Protein AF-A0A927ZL57-F1 (afdb_monomer_lite)

Radius of gyration: 23.17 Å; chains: 1; bounding box: 66×42×62 Å

Structure (mmCIF, N/CA/C/O backbone):
data_AF-A0A927ZL57-F1
#
_entry.id   AF-A0A927ZL57-F1
#
loop_
_atom_site.group_PDB
_atom_site.id
_atom_site.type_symbol
_atom_site.label_atom_id
_atom_site.label_alt_id
_atom_site.label_comp_id
_atom_site.label_asym_id
_atom_site.label_entity_id
_atom_site.label_seq_id
_atom_site.pdbx_PDB_ins_code
_atom_site.Cartn_x
_atom_site.Cartn_y
_atom_site.Cartn_z
_atom_site.occupancy
_atom_site.B_iso_or_equiv
_atom_site.auth_seq_id
_atom_site.auth_comp_id
_atom_site.auth_asym_id
_atom_site.auth_atom_id
_atom_site.pdbx_PDB_model_num
ATOM 1 N N . MET A 1 1 ? -48.679 -16.365 -13.405 1.00 50.59 1 MET A N 1
ATOM 2 C CA . MET A 1 1 ? -47.735 -15.481 -12.688 1.00 50.59 1 MET A CA 1
ATOM 3 C C . MET A 1 1 ? -47.722 -15.879 -11.215 1.00 50.59 1 MET A C 1
ATOM 5 O O . MET A 1 1 ? -48.547 -15.362 -10.489 1.00 50.59 1 MET A O 1
ATOM 9 N N . ASN A 1 2 ? -46.930 -16.889 -10.808 1.00 52.41 2 ASN A N 1
ATOM 10 C CA . ASN A 1 2 ? -46.727 -17.251 -9.381 1.00 52.41 2 ASN A CA 1
ATOM 11 C C . ASN A 1 2 ? -45.633 -18.312 -9.104 1.00 52.41 2 ASN A C 1
ATOM 13 O O . ASN A 1 2 ? -45.569 -18.875 -8.013 1.00 52.41 2 ASN A O 1
ATOM 17 N N . THR A 1 3 ? -44.749 -18.601 -10.060 1.00 51.19 3 THR A N 1
ATOM 18 C CA . THR A 1 3 ? -43.627 -19.539 -9.861 1.00 51.19 3 THR A CA 1
ATOM 19 C C . THR A 1 3 ? -42.290 -18.823 -9.677 1.00 51.19 3 THR A C 1
ATOM 21 O O . THR A 1 3 ? -41.498 -19.250 -8.844 1.00 51.19 3 THR A O 1
ATOM 24 N N . LEU A 1 4 ? -42.061 -17.692 -10.355 1.00 46.47 4 LEU A N 1
ATOM 25 C CA . LEU A 1 4 ? -40.795 -16.950 -10.271 1.00 46.47 4 LEU A CA 1
ATOM 26 C C . LEU A 1 4 ? -40.578 -16.237 -8.924 1.00 46.47 4 LEU A C 1
ATOM 28 O O . LEU A 1 4 ? -39.452 -16.232 -8.439 1.00 46.47 4 LEU A O 1
ATOM 32 N N . LEU A 1 5 ? -41.630 -15.726 -8.265 1.00 48.31 5 LEU A N 1
ATOM 33 C CA . LEU A 1 5 ? -41.488 -15.128 -6.925 1.00 48.31 5 LEU A CA 1
ATOM 34 C C . LEU A 1 5 ? -41.060 -16.160 -5.863 1.00 48.31 5 LEU A C 1
ATOM 36 O O . LEU A 1 5 ? -40.191 -15.872 -5.048 1.00 48.31 5 LEU A O 1
ATOM 40 N N . LYS A 1 6 ? -41.577 -17.398 -5.923 1.00 52.06 6 LYS A N 1
ATOM 41 C CA . LYS A 1 6 ? -41.246 -18.457 -4.948 1.00 52.06 6 LYS A CA 1
ATOM 42 C C . LYS A 1 6 ? -39.792 -18.942 -5.019 1.00 52.06 6 LYS A C 1
ATOM 44 O O . LYS A 1 6 ? -39.287 -19.486 -4.039 1.00 52.06 6 LYS A O 1
ATOM 49 N N . LEU A 1 7 ? -39.124 -18.799 -6.166 1.00 51.31 7 LEU A N 1
ATOM 50 C CA . LEU A 1 7 ? -37.721 -19.202 -6.334 1.00 51.31 7 LEU A CA 1
ATOM 51 C C . LEU A 1 7 ? -36.746 -18.179 -5.740 1.00 51.31 7 LEU A C 1
ATOM 53 O O . LEU A 1 7 ? -35.689 -18.567 -5.239 1.00 51.31 7 LEU A O 1
ATOM 57 N N . THR A 1 8 ? -37.108 -16.896 -5.759 1.00 53.03 8 THR A N 1
ATOM 58 C CA . THR A 1 8 ? -36.279 -15.813 -5.216 1.00 53.03 8 THR A CA 1
ATOM 59 C C . THR A 1 8 ? -36.197 -15.881 -3.691 1.00 53.03 8 THR A C 1
ATOM 61 O O . THR A 1 8 ? -35.114 -15.709 -3.132 1.00 53.03 8 THR A O 1
ATOM 64 N N . ASP A 1 9 ? -37.294 -16.233 -3.018 1.00 61.03 9 ASP A N 1
ATOM 65 C CA . ASP A 1 9 ? -37.323 -16.335 -1.553 1.00 61.03 9 ASP A CA 1
ATOM 66 C C . ASP A 1 9 ? -36.521 -17.536 -1.037 1.00 61.03 9 ASP A C 1
ATOM 68 O O . ASP A 1 9 ? -35.773 -17.417 -0.068 1.00 61.03 9 ASP A O 1
ATOM 72 N N . LYS A 1 10 ? -36.568 -18.679 -1.737 1.00 60.16 10 LYS A N 1
ATOM 73 C CA . LYS A 1 10 ? -35.779 -19.869 -1.367 1.00 60.16 10 LYS A CA 1
ATOM 74 C C . LYS A 1 10 ? -34.270 -19.622 -1.426 1.00 60.16 10 LYS A C 1
ATOM 76 O O . LYS A 1 10 ? -33.555 -20.071 -0.537 1.00 60.16 10 LYS A O 1
ATOM 81 N N . LYS A 1 11 ? -33.777 -18.894 -2.436 1.00 63.16 11 LYS A N 1
ATOM 82 C CA . LYS A 1 11 ? -32.342 -18.567 -2.550 1.00 63.16 11 LYS A CA 1
ATOM 83 C C . LYS A 1 11 ? -31.881 -17.613 -1.445 1.00 63.16 11 LYS A C 1
ATOM 85 O O . LYS A 1 11 ? -30.808 -17.816 -0.888 1.00 63.16 11 LYS A O 1
ATOM 90 N N . LYS A 1 12 ? -32.706 -16.625 -1.080 1.00 67.00 12 LYS A N 1
ATOM 91 C CA . LYS A 1 12 ? -32.416 -15.696 0.026 1.00 67.00 12 LYS A CA 1
ATOM 92 C C . LYS A 1 12 ? -32.363 -16.405 1.382 1.00 67.00 12 LYS A C 1
ATOM 94 O O . LYS A 1 12 ? -31.473 -16.114 2.170 1.00 67.00 12 LYS A O 1
ATOM 99 N N . ILE A 1 13 ? -33.253 -17.372 1.618 1.00 73.69 13 ILE A N 1
ATOM 100 C CA . ILE A 1 13 ? -33.250 -18.191 2.842 1.00 73.69 13 ILE A CA 1
ATOM 101 C C . ILE A 1 13 ? -31.970 -19.029 2.943 1.00 73.69 13 ILE A C 1
ATOM 103 O O . ILE A 1 13 ? -31.361 -19.082 4.007 1.00 73.69 13 ILE A O 1
ATOM 107 N N . VAL A 1 14 ? -31.524 -19.642 1.840 1.00 76.38 14 VAL A N 1
ATOM 108 C CA . VAL A 1 14 ? -30.271 -20.418 1.823 1.00 76.38 14 VAL A CA 1
ATOM 109 C C . VAL A 1 14 ? -29.062 -19.526 2.116 1.00 76.38 14 VAL A C 1
ATOM 111 O O . VAL A 1 14 ? -28.222 -19.902 2.925 1.00 76.38 14 VAL A O 1
ATOM 114 N N . ILE A 1 15 ? -28.995 -18.328 1.528 1.00 76.88 15 ILE A N 1
ATOM 115 C CA . ILE A 1 15 ? -27.907 -17.372 1.794 1.00 76.88 15 ILE A CA 1
ATOM 116 C C . ILE A 1 15 ? -27.917 -16.932 3.264 1.00 76.88 15 ILE A C 1
ATOM 118 O O . ILE A 1 15 ? -26.870 -16.922 3.902 1.00 76.88 15 ILE A O 1
ATOM 122 N N . PHE A 1 16 ? -29.090 -16.631 3.826 1.00 77.19 16 PHE A N 1
ATOM 123 C CA . PHE A 1 16 ? -29.215 -16.231 5.229 1.00 77.19 16 PHE A CA 1
ATOM 124 C C . PHE A 1 16 ? -28.768 -17.341 6.194 1.00 77.19 16 PHE A C 1
ATOM 126 O O . PHE A 1 16 ? -28.064 -17.067 7.161 1.00 77.19 16 PHE A O 1
ATOM 133 N N . LEU A 1 17 ? -29.098 -18.604 5.895 1.00 78.19 17 LEU A N 1
ATOM 134 C CA . LEU A 1 17 ? -28.634 -19.757 6.674 1.00 78.19 17 LEU A CA 1
ATOM 135 C C . LEU A 1 17 ? -27.112 -19.937 6.606 1.00 78.19 17 LEU A C 1
ATOM 137 O O . LEU A 1 17 ? -26.491 -20.210 7.628 1.00 78.19 17 LEU A O 1
ATOM 141 N N . VAL A 1 18 ? -26.502 -19.748 5.432 1.00 80.81 18 VAL A N 1
ATOM 142 C CA . VAL A 1 18 ? -25.038 -19.816 5.284 1.00 80.81 18 VAL A CA 1
ATOM 143 C C . VAL A 1 18 ? -24.354 -18.709 6.091 1.00 80.81 18 VAL A C 1
ATOM 145 O O . VAL A 1 18 ? -23.370 -18.982 6.770 1.00 80.81 18 VAL A O 1
ATOM 148 N N . VAL A 1 19 ? -24.895 -17.487 6.083 1.00 79.88 19 VAL A N 1
ATOM 149 C CA . VAL A 1 19 ? -24.349 -16.359 6.859 1.00 79.88 19 VAL A CA 1
ATOM 150 C C . VAL A 1 19 ? -24.411 -16.624 8.368 1.00 79.88 19 VAL A C 1
ATOM 152 O O . VAL A 1 19 ? -23.435 -16.355 9.062 1.00 79.88 19 VAL A O 1
ATOM 155 N N . ILE A 1 20 ? -25.509 -17.201 8.874 1.00 81.94 20 ILE A N 1
ATOM 156 C CA . ILE A 1 20 ? -25.632 -17.575 10.295 1.00 81.94 20 ILE A CA 1
ATOM 157 C C . ILE A 1 20 ? -24.577 -18.617 10.681 1.00 81.94 20 ILE A C 1
ATOM 159 O O . ILE A 1 20 ? -23.885 -18.439 11.678 1.00 81.94 20 ILE A O 1
ATOM 163 N N . ILE A 1 21 ? -24.397 -19.659 9.863 1.00 80.62 21 ILE A N 1
ATOM 164 C CA . ILE A 1 21 ? -23.400 -20.705 10.133 1.00 80.62 21 ILE A CA 1
ATOM 165 C C . ILE A 1 21 ? -21.988 -20.104 10.191 1.00 80.62 21 ILE A C 1
ATOM 167 O O . ILE A 1 21 ? -21.213 -20.440 11.081 1.00 80.62 21 ILE A O 1
ATOM 171 N N . VAL A 1 22 ? -21.648 -19.188 9.278 1.00 79.38 22 VAL A N 1
ATOM 172 C CA . VAL A 1 22 ? -20.336 -18.518 9.277 1.00 79.38 22 VAL A CA 1
ATOM 173 C C . VAL A 1 22 ? -20.143 -17.659 10.533 1.00 79.38 22 VAL A C 1
ATOM 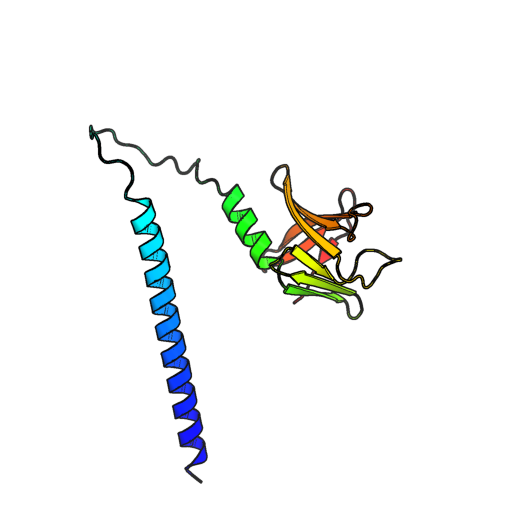175 O O . VAL A 1 22 ? -19.066 -17.693 11.126 1.00 79.38 22 VAL A O 1
ATOM 178 N N . LEU A 1 23 ? -21.178 -16.943 10.982 1.00 77.00 23 LEU A N 1
ATOM 179 C CA . LEU A 1 23 ? -21.138 -16.157 12.221 1.00 77.00 23 LEU A CA 1
ATOM 180 C C . LEU A 1 23 ? -20.906 -17.035 13.460 1.00 77.00 23 LEU A C 1
ATOM 182 O O . LEU A 1 23 ? -20.052 -16.702 14.283 1.00 77.00 23 LEU A O 1
ATOM 186 N N . ASP A 1 24 ? -21.587 -18.178 13.560 1.00 75.81 24 ASP A N 1
ATOM 187 C CA . ASP A 1 24 ? -21.396 -19.127 14.665 1.00 75.81 24 ASP A CA 1
ATOM 188 C C . ASP A 1 24 ? -19.964 -19.691 14.688 1.00 75.81 24 ASP A C 1
ATOM 190 O O . ASP A 1 24 ? -19.355 -19.826 15.754 1.00 75.81 24 ASP A O 1
ATOM 194 N N . PHE A 1 25 ? -19.379 -19.955 13.513 1.00 80.38 25 PHE A N 1
ATOM 195 C CA . PHE A 1 25 ? -17.984 -20.390 13.394 1.00 80.38 25 PHE A CA 1
ATOM 196 C C . PHE A 1 25 ? -16.987 -19.316 13.846 1.00 80.38 25 PHE A C 1
ATOM 198 O O . PHE A 1 25 ? -16.009 -19.649 14.515 1.00 80.38 25 PHE A O 1
ATOM 205 N N . ILE A 1 26 ? -17.230 -18.038 13.536 1.00 78.56 26 ILE A N 1
ATOM 206 C CA . ILE A 1 26 ? -16.367 -16.927 13.967 1.00 78.56 26 ILE A CA 1
ATOM 207 C C . ILE A 1 26 ? -16.391 -16.789 15.496 1.00 78.56 26 ILE A C 1
ATOM 209 O O . ILE A 1 26 ? -15.335 -16.669 16.118 1.00 78.56 26 ILE A O 1
ATOM 213 N N . VAL A 1 27 ? -17.571 -16.869 16.121 1.00 73.81 27 VAL A N 1
ATOM 214 C CA . VAL A 1 27 ? -17.707 -16.803 17.588 1.00 73.81 27 VAL A CA 1
ATOM 215 C C . VAL A 1 27 ? -17.056 -18.016 18.263 1.00 73.81 27 VAL A C 1
ATOM 217 O O . VAL A 1 27 ? -16.345 -17.868 19.257 1.00 73.81 27 VAL A O 1
ATOM 220 N N . ALA A 1 28 ? -17.224 -19.221 17.714 1.00 71.69 28 ALA A N 1
ATOM 221 C CA . ALA A 1 28 ? -16.546 -20.408 18.232 1.00 71.69 28 ALA A CA 1
ATOM 222 C C . ALA A 1 28 ? -15.014 -20.299 18.104 1.00 71.69 28 ALA A C 1
ATOM 224 O O . ALA A 1 28 ? -14.285 -20.684 19.021 1.00 71.69 28 ALA A O 1
ATOM 225 N N . PHE A 1 29 ? -14.521 -19.736 16.998 1.00 75.88 29 PHE A N 1
ATOM 226 C CA . PHE A 1 29 ? -13.093 -19.551 16.748 1.00 75.88 29 PHE A CA 1
ATOM 227 C C . PHE A 1 29 ? -12.450 -18.544 17.715 1.00 75.88 29 PHE A C 1
ATOM 229 O O . PHE A 1 29 ? -11.358 -18.800 18.231 1.00 75.88 29 PHE A O 1
ATOM 236 N N . THR A 1 30 ? -13.131 -17.437 18.033 1.00 69.81 30 THR A N 1
ATOM 237 C CA . THR A 1 30 ? -12.631 -16.452 19.009 1.00 69.81 30 THR A CA 1
ATOM 238 C C . THR A 1 30 ? -12.594 -17.027 20.426 1.00 69.81 30 THR A C 1
ATOM 240 O O . THR A 1 30 ? -11.580 -16.892 21.114 1.00 69.81 30 THR A O 1
ATOM 243 N N . VAL A 1 31 ? -13.632 -17.759 20.845 1.00 68.94 31 VAL A N 1
ATOM 244 C CA . VAL A 1 31 ? -13.675 -18.424 22.161 1.00 68.94 31 VAL A CA 1
ATOM 245 C C . VAL A 1 31 ? -12.611 -19.524 22.274 1.00 68.94 31 VAL A C 1
ATOM 247 O O . VAL A 1 31 ? -11.935 -19.625 23.302 1.00 68.94 31 VAL A O 1
ATOM 250 N N . ALA A 1 32 ? -12.390 -20.309 21.214 1.00 62.81 32 ALA A N 1
ATOM 251 C CA . ALA A 1 32 ? -11.359 -21.345 21.189 1.00 62.81 32 ALA A CA 1
ATOM 252 C C . ALA A 1 32 ? -9.941 -20.764 21.334 1.00 62.81 32 ALA A C 1
ATOM 254 O O . ALA A 1 32 ? -9.136 -21.312 22.096 1.00 62.81 32 ALA A O 1
ATOM 255 N N . ARG A 1 33 ? -9.640 -19.632 20.675 1.00 60.41 33 ARG A N 1
ATOM 256 C CA . ARG A 1 33 ? -8.349 -18.931 20.826 1.00 60.41 33 ARG A CA 1
ATOM 257 C C . ARG A 1 33 ? -8.122 -18.392 22.240 1.00 60.41 33 ARG A C 1
ATOM 259 O O . ARG A 1 33 ? -7.003 -18.459 22.746 1.00 60.41 33 ARG A O 1
ATOM 266 N N . ILE A 1 34 ? -9.168 -17.893 22.899 1.00 59.97 34 ILE A N 1
ATOM 267 C CA . ILE A 1 34 ? -9.077 -17.407 24.286 1.00 59.97 34 ILE A CA 1
ATOM 268 C C . ILE A 1 34 ? -8.809 -18.570 25.256 1.00 59.97 34 ILE A C 1
ATOM 270 O O . ILE A 1 34 ? -7.981 -18.448 26.159 1.00 59.97 34 ILE A O 1
ATOM 274 N N . LEU A 1 35 ? -9.448 -19.726 25.050 1.00 55.88 35 LEU A N 1
ATOM 275 C CA . LEU A 1 35 ? -9.254 -20.911 25.893 1.00 55.88 35 LEU A CA 1
ATOM 276 C C . LEU A 1 35 ? -7.875 -21.561 25.711 1.00 55.88 35 LEU A C 1
ATOM 278 O O . LEU A 1 35 ? -7.298 -22.034 26.690 1.00 55.88 35 LEU A O 1
ATOM 282 N N . THR A 1 36 ? -7.304 -21.541 24.502 1.00 47.84 36 THR A N 1
ATOM 283 C CA . THR A 1 36 ? -5.949 -22.079 24.264 1.00 47.84 36 THR A CA 1
ATOM 284 C C . THR A 1 36 ? -4.841 -21.205 24.852 1.00 47.84 36 THR A C 1
ATOM 286 O O . THR A 1 36 ? -3.806 -21.741 25.240 1.00 47.84 36 THR A O 1
ATOM 289 N N . LYS A 1 37 ? -5.064 -19.894 25.027 1.00 48.00 37 LYS A N 1
ATOM 290 C CA . LYS A 1 37 ? -4.144 -19.016 25.776 1.00 48.00 37 LYS A CA 1
ATOM 291 C C . LYS A 1 37 ? -4.124 -19.287 27.291 1.00 48.00 37 LYS A C 1
ATOM 293 O O . LYS A 1 37 ? -3.177 -18.877 27.952 1.00 48.00 37 LYS A O 1
ATOM 298 N N . LYS A 1 38 ? -5.127 -19.976 27.859 1.00 40.31 38 LYS A N 1
ATOM 299 C CA . LYS A 1 38 ? -5.288 -20.128 29.322 1.00 40.31 38 LYS A CA 1
ATOM 300 C C . LYS A 1 38 ? -4.626 -21.381 29.923 1.00 40.31 38 LYS A C 1
ATOM 302 O O . LYS A 1 38 ? -4.705 -21.567 31.131 1.00 40.31 38 LYS A O 1
ATOM 307 N N . ASN A 1 39 ? -3.978 -22.241 29.129 1.00 43.28 39 ASN A N 1
ATOM 308 C CA . ASN A 1 39 ? -3.425 -23.512 29.626 1.00 43.28 39 ASN A CA 1
ATOM 309 C C . ASN A 1 39 ? -1.890 -23.600 29.586 1.00 43.28 39 ASN A C 1
ATOM 311 O O . ASN A 1 39 ? -1.318 -24.616 29.195 1.00 43.28 39 ASN A O 1
ATOM 315 N N . GLN A 1 40 ? -1.226 -22.535 30.031 1.00 40.47 40 GLN A N 1
ATOM 316 C CA . GLN A 1 40 ? 0.106 -22.625 30.622 1.00 40.47 40 GLN A CA 1
ATOM 317 C C . GLN A 1 40 ? 0.082 -21.898 31.970 1.00 40.47 40 GLN A C 1
ATOM 319 O O . GLN A 1 40 ? -0.356 -20.754 32.050 1.00 40.47 40 GLN A O 1
ATOM 324 N N . ASN A 1 41 ? 0.580 -22.593 32.996 1.00 36.25 41 ASN A N 1
ATOM 325 C CA . ASN A 1 41 ? 0.846 -22.156 34.372 1.00 36.25 41 ASN A CA 1
ATOM 326 C C . ASN A 1 41 ? -0.266 -22.419 35.401 1.00 36.25 41 ASN A C 1
ATOM 328 O O . ASN A 1 41 ? -0.937 -21.520 35.899 1.00 36.25 41 ASN A O 1
ATOM 332 N N . THR A 1 42 ? -0.345 -23.679 35.834 1.00 39.84 42 THR A N 1
ATOM 333 C CA . THR A 1 42 ? -0.736 -23.999 37.210 1.00 39.84 42 THR A CA 1
ATOM 334 C C . THR A 1 42 ? 0.507 -23.904 38.093 1.00 39.84 42 THR A C 1
ATOM 336 O O . THR A 1 42 ? 1.364 -24.778 38.002 1.00 39.84 42 THR A O 1
ATOM 339 N N . ALA A 1 43 ? 0.600 -22.878 38.943 1.00 34.09 43 ALA A N 1
ATOM 340 C CA . ALA A 1 43 ? 1.070 -23.003 40.328 1.00 34.09 43 ALA A CA 1
ATOM 341 C C . ALA A 1 43 ? 1.011 -21.656 41.074 1.00 34.09 43 ALA A C 1
ATOM 343 O O . ALA A 1 43 ? 1.716 -20.713 40.731 1.00 34.09 43 ALA A O 1
ATOM 344 N N . THR A 1 44 ? 0.299 -21.691 42.205 1.00 33.75 44 THR A N 1
ATOM 345 C CA . THR A 1 44 ? 0.420 -20.822 43.394 1.00 33.75 44 THR A CA 1
ATOM 346 C C . THR A 1 44 ? -0.399 -19.526 43.413 1.00 33.75 44 THR A C 1
ATOM 348 O O . THR A 1 44 ? -0.038 -18.520 42.819 1.00 33.75 44 THR A O 1
ATOM 351 N N . VAL A 1 45 ? -1.482 -19.553 44.197 1.00 49.34 45 VAL A N 1
ATOM 352 C CA . VAL A 1 45 ? -2.125 -18.371 44.797 1.00 49.34 45 VAL A CA 1
ATOM 353 C C . VAL A 1 45 ? -1.366 -18.058 46.097 1.00 49.34 45 VAL A C 1
ATOM 355 O O . VAL A 1 45 ? -1.101 -18.984 46.869 1.00 49.34 45 VAL A O 1
ATOM 358 N N . PRO A 1 46 ? -0.989 -16.794 46.338 1.00 39.88 46 PRO A N 1
ATOM 359 C CA . PRO A 1 46 ? -1.684 -16.050 47.381 1.00 39.88 46 PRO A CA 1
ATOM 360 C C . PRO A 1 46 ? -2.103 -14.653 46.911 1.00 39.88 46 PRO A C 1
ATOM 362 O O . PRO A 1 46 ? -1.302 -13.885 46.394 1.00 39.88 46 PRO A O 1
ATOM 365 N N . ASP A 1 47 ? -3.390 -14.384 47.118 1.00 46.25 47 ASP A N 1
ATOM 366 C CA . ASP A 1 47 ? -3.992 -13.110 47.515 1.00 46.25 47 ASP A CA 1
ATOM 367 C C . ASP A 1 47 ? -3.100 -11.855 47.427 1.00 46.25 47 ASP A C 1
ATOM 369 O O . ASP A 1 47 ? -2.272 -11.589 48.298 1.00 46.25 47 ASP A O 1
ATOM 373 N N . ALA A 1 48 ? -3.332 -11.051 46.393 1.00 36.38 48 ALA A N 1
ATOM 374 C CA . ALA A 1 48 ? -3.145 -9.611 46.432 1.00 36.38 48 ALA A CA 1
ATOM 375 C C . ALA A 1 48 ? -4.035 -8.998 45.351 1.00 36.38 48 ALA A C 1
ATOM 377 O O . ALA A 1 48 ? -4.056 -9.445 44.207 1.00 36.38 48 ALA A O 1
ATOM 378 N N . SER A 1 49 ? -4.797 -7.986 45.746 1.00 48.09 49 SER A N 1
ATOM 379 C CA . SER A 1 49 ? -5.622 -7.145 44.890 1.00 48.09 49 SER A CA 1
ATOM 380 C C . SER A 1 49 ? -4.781 -6.495 43.779 1.00 48.09 49 SER A C 1
ATOM 382 O O . SER A 1 49 ? -4.343 -5.356 43.922 1.00 48.09 49 SER A O 1
ATOM 384 N N . GLU A 1 50 ? -4.553 -7.194 42.667 1.00 36.91 50 GLU A N 1
ATOM 385 C CA . GLU A 1 50 ? -3.995 -6.603 41.453 1.00 36.91 50 GLU A CA 1
ATOM 386 C C . GLU A 1 50 ? -5.105 -5.840 40.733 1.00 36.91 50 GLU A C 1
ATOM 388 O O . GLU A 1 50 ? -5.927 -6.389 39.998 1.00 36.91 50 GLU A O 1
ATOM 393 N N . SER A 1 51 ? -5.133 -4.528 40.961 1.00 46.06 51 SER A N 1
ATOM 394 C CA . SER A 1 51 ? -5.680 -3.605 39.980 1.00 46.06 51 SER A CA 1
ATOM 395 C C . SER A 1 51 ? -4.987 -3.893 38.650 1.00 46.06 51 SER A C 1
ATOM 397 O O . SER A 1 51 ? -3.780 -3.679 38.537 1.00 46.06 51 SER A O 1
ATOM 399 N N . VAL A 1 52 ? -5.734 -4.403 37.671 1.00 40.78 52 VAL A N 1
ATOM 400 C CA . VAL A 1 52 ? -5.264 -4.514 36.289 1.00 40.78 52 VAL A CA 1
ATOM 401 C C . VAL A 1 52 ? -4.850 -3.114 35.857 1.00 40.78 52 VAL A C 1
ATOM 403 O O . VAL A 1 52 ? -5.692 -2.239 35.662 1.00 40.78 52 VAL A O 1
ATOM 406 N N . ASP A 1 53 ? -3.544 -2.891 35.774 1.00 46.41 53 ASP A N 1
ATOM 407 C CA . ASP A 1 53 ? -2.988 -1.671 35.224 1.00 46.41 53 ASP A CA 1
ATOM 408 C C . ASP A 1 53 ? -3.170 -1.731 33.704 1.00 46.41 53 ASP A C 1
ATOM 410 O O . ASP A 1 53 ? -2.421 -2.384 32.976 1.00 46.41 53 ASP A O 1
ATOM 414 N N . ILE A 1 54 ? -4.239 -1.086 33.232 1.00 49.09 54 ILE A N 1
ATOM 415 C CA . ILE A 1 54 ? -4.630 -1.012 31.817 1.00 49.09 54 ILE A CA 1
ATOM 416 C C . ILE A 1 54 ? -3.568 -0.251 30.987 1.00 49.09 54 ILE A C 1
ATOM 418 O O . ILE A 1 54 ? -3.621 -0.255 29.761 1.00 49.09 54 ILE A O 1
ATOM 422 N N . SER A 1 55 ? -2.541 0.341 31.613 1.00 43.84 55 SER A N 1
ATOM 423 C CA . SER A 1 55 ? -1.467 1.072 30.923 1.00 43.84 55 SER A CA 1
ATOM 424 C C . SER A 1 55 ? -0.497 0.207 30.097 1.00 43.84 55 SER A C 1
ATOM 426 O O . SER A 1 55 ? 0.380 0.756 29.434 1.00 43.84 55 SER A O 1
ATOM 428 N N . LYS A 1 56 ? -0.647 -1.128 30.095 1.00 44.25 56 LYS A N 1
ATOM 429 C CA . LYS A 1 56 ? 0.203 -2.075 29.341 1.00 44.25 56 LYS A CA 1
ATOM 430 C C . LYS A 1 56 ? -0.538 -2.947 28.322 1.00 44.25 56 LYS A C 1
ATOM 432 O O . LYS A 1 56 ? -0.043 -4.011 27.951 1.00 44.25 56 LYS A O 1
ATOM 437 N N . VAL A 1 57 ? -1.706 -2.525 27.840 1.00 42.16 57 VAL A N 1
ATOM 438 C CA . VAL A 1 57 ? -2.184 -3.061 26.557 1.00 42.16 57 VAL A CA 1
ATOM 439 C C . VAL A 1 57 ? -1.240 -2.516 25.489 1.00 42.16 57 VAL A C 1
ATOM 441 O O . VAL A 1 57 ? -1.168 -1.306 25.295 1.00 42.16 57 VAL A O 1
ATOM 444 N N . ASP A 1 58 ? -0.466 -3.397 24.857 1.00 53.47 58 ASP A N 1
ATOM 445 C CA . ASP A 1 58 ? 0.460 -3.047 23.778 1.00 53.47 58 ASP A CA 1
ATOM 446 C C . ASP A 1 58 ? -0.336 -2.755 22.496 1.00 53.47 58 ASP A C 1
ATOM 448 O O . ASP A 1 58 ? -0.366 -3.525 21.538 1.00 53.47 58 ASP A O 1
ATOM 452 N N . THR A 1 59 ? -1.059 -1.635 22.521 1.00 57.00 59 THR A N 1
ATOM 453 C CA . THR A 1 59 ? -1.925 -1.144 21.441 1.00 57.00 59 THR A CA 1
ATOM 454 C C . THR A 1 59 ? -1.151 -0.889 20.148 1.00 57.00 59 THR A C 1
ATOM 456 O O . THR A 1 59 ? -1.751 -0.812 19.078 1.00 57.00 59 THR A O 1
ATOM 459 N N . SER A 1 60 ? 0.182 -0.794 20.222 1.00 60.91 60 SER A N 1
ATOM 460 C CA . SER A 1 60 ? 1.063 -0.579 19.074 1.00 60.91 60 SER A CA 1
ATOM 461 C C . SER A 1 60 ? 0.985 -1.725 18.057 1.00 60.91 60 SER A C 1
ATOM 463 O O . SER A 1 60 ? 0.854 -1.472 16.858 1.00 60.91 60 SER A O 1
ATOM 465 N N . SER A 1 61 ? 0.964 -2.970 18.544 1.00 68.62 61 SER A N 1
ATOM 466 C CA . SER A 1 61 ? 0.908 -4.174 17.709 1.00 68.62 61 SER A CA 1
ATOM 467 C C . SER A 1 61 ? -0.473 -4.365 17.080 1.00 68.62 61 SER A C 1
ATOM 469 O O . SER A 1 61 ? -0.580 -4.740 15.915 1.00 68.62 61 SER A O 1
ATOM 471 N N . GLU A 1 62 ? -1.538 -4.041 17.817 1.00 76.88 62 GLU A N 1
ATOM 472 C CA . GLU A 1 62 ? -2.917 -4.118 17.315 1.00 76.88 62 GLU A CA 1
ATOM 473 C C . GLU A 1 62 ? -3.167 -3.107 16.184 1.00 76.88 62 GLU A C 1
ATOM 475 O O . GLU A 1 62 ? -3.815 -3.430 15.188 1.00 76.88 62 GLU A O 1
ATOM 480 N N . LEU A 1 63 ? -2.604 -1.897 16.291 1.00 78.25 63 LEU A N 1
ATOM 481 C CA . LEU A 1 63 ? -2.683 -0.898 15.224 1.00 78.25 63 LEU A CA 1
ATOM 482 C C . LEU A 1 63 ? -1.939 -1.358 13.966 1.00 78.25 63 LEU A C 1
ATOM 484 O O . LEU A 1 63 ? -2.481 -1.245 12.871 1.00 78.25 63 LEU A O 1
ATOM 488 N N . TYR A 1 64 ? -0.743 -1.933 14.097 1.00 85.81 64 TYR A N 1
ATOM 489 C CA . TYR A 1 64 ? -0.010 -2.469 12.947 1.00 85.81 64 TYR A CA 1
ATOM 490 C C . TYR A 1 64 ? -0.811 -3.551 12.193 1.00 85.81 64 TYR A C 1
ATOM 492 O O . TYR A 1 64 ? -0.895 -3.529 10.960 1.00 85.81 64 TYR A O 1
ATOM 500 N N . GLU A 1 65 ? -1.465 -4.465 12.919 1.00 86.62 65 GLU A N 1
ATOM 501 C CA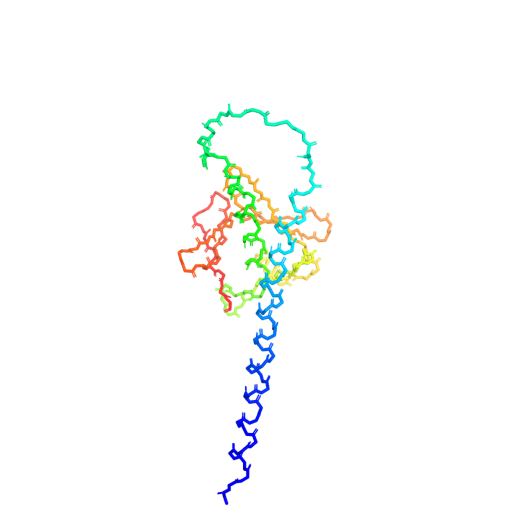 . GLU A 1 65 ? -2.316 -5.500 12.319 1.00 86.62 65 GLU A CA 1
ATOM 502 C C . GLU A 1 65 ? -3.495 -4.893 11.538 1.00 86.62 65 GLU A C 1
ATOM 504 O O . GLU A 1 65 ? -3.764 -5.300 10.409 1.00 86.62 65 GLU A O 1
ATOM 509 N N . ILE A 1 66 ? -4.150 -3.860 12.077 1.00 86.81 66 ILE A N 1
ATOM 510 C CA . ILE A 1 66 ? -5.254 -3.169 11.390 1.00 86.81 66 ILE A CA 1
ATOM 511 C C . ILE A 1 66 ? -4.773 -2.511 10.092 1.00 86.81 66 ILE A C 1
ATOM 513 O O . ILE A 1 66 ? -5.414 -2.657 9.052 1.00 86.81 66 ILE A O 1
ATOM 517 N N . TYR A 1 67 ? -3.639 -1.810 10.128 1.00 89.44 67 TYR A N 1
ATOM 518 C CA . TYR A 1 67 ? -3.100 -1.131 8.947 1.00 89.44 67 TYR A CA 1
ATOM 519 C C . TYR A 1 67 ? -2.695 -2.124 7.856 1.00 89.44 67 TYR A C 1
ATOM 521 O O . TYR A 1 67 ? -2.993 -1.897 6.684 1.00 89.44 67 TYR A O 1
ATOM 529 N N . SER A 1 68 ? -2.062 -3.238 8.234 1.00 88.88 68 SER A N 1
ATOM 530 C CA . SER A 1 68 ? -1.673 -4.271 7.269 1.00 88.88 68 SER A CA 1
ATOM 531 C C . SER A 1 68 ? -2.879 -4.924 6.594 1.00 88.88 68 SER A C 1
ATOM 533 O O . SER A 1 68 ? -2.848 -5.114 5.381 1.00 88.88 68 SER A O 1
ATOM 535 N N . LEU A 1 69 ? -3.967 -5.177 7.331 1.00 90.94 69 LEU A N 1
ATOM 536 C CA . LEU A 1 69 ? -5.219 -5.686 6.761 1.00 90.94 69 LEU A CA 1
ATOM 537 C C . LEU A 1 69 ? -5.902 -4.676 5.832 1.00 90.94 69 LEU A C 1
ATOM 539 O O . LEU A 1 69 ? -6.395 -5.059 4.777 1.00 90.94 69 LEU A O 1
ATOM 543 N N . LEU A 1 70 ? -5.949 -3.397 6.214 1.00 91.38 70 LEU A N 1
ATOM 544 C CA . LEU A 1 70 ? -6.633 -2.368 5.426 1.00 91.38 70 LEU A CA 1
ATOM 545 C C . LEU A 1 70 ? -5.899 -2.027 4.130 1.00 91.38 70 LEU A C 1
ATOM 547 O O . LEU A 1 70 ? -6.558 -1.696 3.145 1.00 91.38 70 LEU A O 1
ATOM 551 N N . LEU A 1 71 ? -4.563 -2.084 4.133 1.00 93.88 71 LEU A N 1
ATOM 552 C CA . LEU A 1 71 ? -3.761 -1.740 2.962 1.00 93.88 71 LEU A CA 1
ATOM 553 C C . LEU A 1 71 ? -3.877 -2.769 1.840 1.00 93.88 71 LEU A C 1
ATOM 555 O O . LEU A 1 71 ? -3.677 -2.399 0.691 1.00 93.88 71 LEU A O 1
ATOM 559 N N . VAL A 1 72 ? -4.195 -4.030 2.138 1.00 95.62 72 VAL A N 1
ATOM 560 C CA . VAL A 1 72 ? -4.405 -5.048 1.103 1.00 95.62 72 VAL A CA 1
ATOM 561 C C . VAL A 1 72 ? -5.641 -4.687 0.283 1.00 95.62 72 VAL A C 1
ATOM 563 O O . VAL A 1 72 ? -6.743 -4.551 0.811 1.00 95.62 72 VAL A O 1
ATOM 566 N N . GLY A 1 73 ? -5.467 -4.562 -1.030 1.00 95.69 73 GLY A N 1
ATOM 567 C CA . GLY A 1 73 ? -6.550 -4.232 -1.941 1.00 95.69 73 GLY A CA 1
ATOM 568 C C . GLY A 1 73 ? -6.104 -3.455 -3.171 1.00 95.69 73 GLY A C 1
ATOM 569 O O . GLY A 1 73 ? -4.923 -3.177 -3.389 1.00 95.69 73 GLY A O 1
ATOM 570 N N . HIS A 1 74 ? -7.099 -3.090 -3.975 1.00 96.44 74 HIS A N 1
ATOM 571 C CA . HIS A 1 74 ? -6.929 -2.289 -5.176 1.00 96.44 74 HIS A CA 1
ATOM 572 C C . HIS A 1 74 ? -7.492 -0.887 -4.948 1.00 96.44 74 HIS A C 1
ATOM 574 O O . HIS A 1 74 ? -8.700 -0.710 -4.794 1.00 96.44 74 HIS A O 1
ATOM 580 N N . PHE A 1 75 ? -6.629 0.116 -5.040 1.00 95.69 75 PHE A N 1
ATOM 581 C CA . PHE A 1 75 ? -6.948 1.507 -4.773 1.00 95.69 75 PHE A CA 1
ATOM 582 C C . PHE A 1 75 ? -6.711 2.389 -5.986 1.00 95.69 75 PHE A C 1
ATOM 584 O O . PHE A 1 75 ? -5.861 2.128 -6.840 1.00 95.69 75 PHE A O 1
ATOM 591 N N . LYS A 1 76 ? -7.442 3.496 -6.032 1.00 94.00 76 LYS A N 1
ATOM 592 C CA . LYS A 1 76 ? -7.292 4.556 -7.020 1.00 94.00 76 LYS A CA 1
ATOM 593 C C . LYS A 1 76 ? -6.971 5.856 -6.309 1.00 94.00 76 LYS A C 1
ATOM 595 O O . LYS A 1 76 ? -7.717 6.286 -5.435 1.00 94.00 76 LYS A O 1
ATOM 600 N N . LEU A 1 77 ? -5.907 6.516 -6.746 1.00 90.06 77 LEU A N 1
ATOM 601 C CA . LEU A 1 77 ? -5.680 7.921 -6.412 1.00 90.06 77 LEU A CA 1
ATOM 602 C C . LEU A 1 77 ? -6.535 8.815 -7.322 1.00 90.06 77 LEU A C 1
ATOM 604 O O . LEU A 1 77 ? -7.155 9.784 -6.892 1.00 90.06 77 LEU A O 1
ATOM 608 N N . ASN A 1 78 ? -6.589 8.469 -8.610 1.00 88.75 78 ASN A N 1
ATOM 609 C CA . ASN A 1 78 ? -7.435 9.108 -9.613 1.00 88.75 78 ASN A CA 1
ATOM 610 C C . ASN A 1 78 ? -7.750 8.112 -10.748 1.00 88.75 78 ASN A C 1
ATOM 612 O O . ASN A 1 78 ? -7.552 6.909 -10.599 1.00 88.75 78 ASN A O 1
ATOM 616 N N . LYS A 1 79 ? -8.280 8.592 -11.881 1.00 86.69 79 LYS A N 1
ATOM 617 C CA . LYS A 1 79 ? -8.676 7.725 -13.007 1.00 86.69 79 LYS A CA 1
ATOM 618 C C . LYS A 1 79 ? -7.508 6.958 -13.641 1.00 86.69 79 LYS A C 1
ATOM 620 O O . LYS A 1 79 ? -7.750 5.888 -14.189 1.00 86.69 79 LYS A O 1
ATOM 625 N N . ASP A 1 80 ? -6.289 7.483 -13.531 1.00 88.94 80 ASP A N 1
ATOM 626 C CA . ASP A 1 80 ? -5.108 6.999 -14.254 1.00 88.94 80 ASP A CA 1
ATOM 627 C C . ASP A 1 80 ? -4.021 6.433 -13.327 1.00 88.94 80 ASP A C 1
ATOM 629 O O . ASP A 1 80 ? -2.991 5.962 -13.806 1.00 88.94 80 ASP A O 1
ATOM 633 N N . ILE A 1 81 ? -4.201 6.536 -12.007 1.00 93.50 81 ILE A N 1
ATOM 634 C CA . ILE A 1 81 ? -3.213 6.129 -11.005 1.00 93.50 81 ILE A CA 1
ATOM 635 C C . ILE A 1 81 ? -3.868 5.160 -10.029 1.00 93.50 81 ILE A C 1
ATOM 637 O O . ILE A 1 81 ? -4.796 5.527 -9.299 1.00 93.50 81 ILE A O 1
ATOM 641 N N . THR A 1 82 ? -3.342 3.939 -10.011 1.00 96.19 82 THR A N 1
ATOM 642 C CA . THR A 1 82 ? -3.798 2.842 -9.161 1.00 96.19 82 THR A CA 1
ATOM 643 C C . THR A 1 82 ? -2.663 2.305 -8.302 1.00 96.19 82 THR A C 1
ATOM 645 O O . THR A 1 82 ? -1.496 2.380 -8.687 1.00 96.19 82 THR A O 1
ATOM 648 N N . PHE A 1 83 ? -3.027 1.736 -7.162 1.00 97.31 83 PHE A N 1
ATOM 649 C CA . PHE A 1 83 ? -2.139 1.040 -6.241 1.00 97.31 83 PHE A CA 1
ATOM 650 C C . PHE A 1 83 ? -2.781 -0.309 -5.929 1.00 97.31 83 PHE A C 1
ATOM 652 O O . PHE A 1 83 ? -3.958 -0.347 -5.579 1.00 97.31 83 PHE A O 1
ATOM 659 N N . ASN A 1 84 ? -2.047 -1.403 -6.077 1.00 97.81 84 ASN A N 1
ATOM 660 C CA . ASN A 1 84 ? -2.532 -2.742 -5.778 1.00 97.81 84 ASN A CA 1
ATOM 661 C C . ASN A 1 84 ? -1.552 -3.427 -4.833 1.00 97.81 84 ASN A C 1
ATOM 663 O O . ASN A 1 84 ? -0.408 -3.684 -5.210 1.00 97.81 84 ASN A O 1
ATOM 667 N N . PHE A 1 85 ? -2.019 -3.703 -3.622 1.00 97.25 85 PHE A N 1
ATOM 668 C CA . PHE A 1 85 ? -1.261 -4.351 -2.560 1.00 97.25 85 PHE A CA 1
ATOM 669 C C . PHE A 1 85 ? -1.871 -5.727 -2.294 1.00 97.25 85 PHE A C 1
ATOM 671 O O . PHE A 1 85 ? -3.069 -5.828 -2.022 1.00 97.25 85 PHE A O 1
ATOM 678 N N . GLU A 1 86 ? -1.066 -6.780 -2.385 1.00 96.94 86 GLU A N 1
ATOM 679 C CA . GLU A 1 86 ? -1.507 -8.164 -2.192 1.00 96.94 86 GLU A CA 1
ATOM 680 C C . GLU A 1 86 ? -1.037 -8.730 -0.847 1.00 96.94 86 GLU A C 1
ATOM 682 O O . GLU A 1 86 ? -0.005 -8.328 -0.316 1.00 96.94 86 GLU A O 1
ATOM 687 N N . GLU A 1 87 ? -1.783 -9.691 -0.290 1.00 94.81 87 GLU A N 1
ATOM 688 C CA . GLU A 1 87 ? -1.519 -10.267 1.044 1.00 94.81 87 GLU A CA 1
ATOM 689 C C . GLU A 1 87 ? -0.117 -10.880 1.195 1.00 94.81 87 GLU A C 1
ATOM 691 O O . GLU A 1 87 ? 0.402 -10.972 2.307 1.00 94.81 87 GLU A O 1
ATOM 696 N N . ASP A 1 88 ? 0.499 -11.309 0.094 1.00 94.62 88 ASP A N 1
ATOM 697 C CA . ASP A 1 88 ? 1.832 -11.915 0.076 1.00 94.62 88 ASP A CA 1
ATOM 698 C C . ASP A 1 88 ? 2.980 -10.888 0.033 1.00 94.62 88 ASP A C 1
ATOM 700 O O . ASP A 1 88 ? 4.152 -11.270 0.013 1.00 94.62 88 ASP A O 1
ATOM 704 N N . GLY A 1 89 ? 2.658 -9.590 0.050 1.00 95.56 89 GLY A N 1
ATOM 705 C CA . GLY A 1 89 ? 3.627 -8.502 -0.056 1.00 95.56 89 GLY A CA 1
ATOM 706 C C . GLY A 1 89 ? 3.943 -8.094 -1.496 1.00 95.56 89 GLY A C 1
ATOM 707 O O . GLY A 1 89 ? 4.830 -7.262 -1.704 1.00 95.56 89 GLY A O 1
ATOM 708 N N . THR A 1 90 ? 3.243 -8.640 -2.492 1.00 97.38 90 THR A N 1
ATOM 709 C CA . THR A 1 90 ? 3.371 -8.226 -3.893 1.00 97.38 90 THR A CA 1
ATOM 710 C C . THR A 1 90 ? 2.686 -6.881 -4.133 1.00 97.38 90 THR A C 1
ATOM 712 O O . THR A 1 90 ? 1.645 -6.559 -3.557 1.00 97.38 90 THR A O 1
ATOM 715 N N . TYR A 1 91 ? 3.285 -6.073 -5.006 1.00 98.31 91 TYR A N 1
ATOM 716 C CA . TYR A 1 91 ? 2.806 -4.754 -5.388 1.00 98.31 91 TYR A CA 1
ATOM 717 C C . TYR A 1 91 ? 2.753 -4.576 -6.908 1.00 98.31 91 TYR A C 1
ATOM 719 O O . TYR A 1 91 ? 3.680 -4.935 -7.642 1.00 98.31 91 TYR A O 1
ATOM 727 N N . SER A 1 92 ? 1.690 -3.925 -7.381 1.00 97.75 92 SER A N 1
ATOM 728 C CA . SER A 1 92 ? 1.635 -3.349 -8.726 1.00 97.75 92 SER A CA 1
ATOM 729 C C . SER A 1 92 ? 0.910 -2.003 -8.731 1.00 97.75 92 SER A C 1
ATOM 731 O O . SER A 1 92 ? 0.082 -1.718 -7.868 1.00 97.75 92 SER A O 1
ATOM 733 N N . GLY A 1 93 ? 1.223 -1.152 -9.708 1.00 96.75 93 GLY A N 1
ATOM 734 C CA . GLY A 1 93 ? 0.628 0.178 -9.834 1.00 96.75 93 GLY A CA 1
ATOM 735 C C . GLY A 1 93 ? 1.659 1.297 -9.887 1.00 96.75 93 GLY A C 1
ATOM 736 O O . GLY A 1 93 ? 2.709 1.165 -10.511 1.00 96.75 93 GLY A O 1
ATOM 737 N N . PHE A 1 94 ? 1.349 2.440 -9.293 1.00 95.44 94 PHE A N 1
ATOM 738 C CA . PHE A 1 94 ? 2.199 3.624 -9.375 1.00 95.44 94 PHE A CA 1
ATOM 739 C C . PHE A 1 94 ? 3.447 3.514 -8.498 1.00 95.44 94 PHE A C 1
ATOM 741 O O . PHE A 1 94 ? 3.349 3.189 -7.320 1.00 95.44 94 PHE A O 1
ATOM 748 N N . PHE A 1 95 ? 4.619 3.818 -9.053 1.00 94.12 95 PHE A N 1
ATOM 749 C CA . PHE A 1 95 ? 5.863 3.903 -8.285 1.00 94.12 95 PHE A CA 1
ATOM 750 C C . PHE A 1 95 ? 6.412 5.333 -8.281 1.00 94.12 95 PHE A C 1
ATOM 752 O O . PHE A 1 95 ? 6.634 5.909 -7.222 1.00 94.12 95 PHE A O 1
ATOM 759 N N . ASP A 1 96 ? 6.565 5.930 -9.464 1.00 90.06 96 ASP A N 1
ATOM 760 C CA . ASP A 1 96 ? 6.934 7.336 -9.641 1.00 90.06 96 ASP A CA 1
ATOM 761 C C . ASP A 1 96 ? 6.486 7.869 -11.015 1.00 90.06 96 ASP A C 1
ATOM 763 O O . ASP A 1 96 ? 5.786 7.189 -11.773 1.00 90.06 96 ASP A O 1
ATOM 767 N N . SER A 1 97 ? 6.861 9.112 -11.335 1.00 88.25 97 SER A N 1
ATOM 768 C CA . SER A 1 97 ? 6.515 9.773 -12.600 1.00 88.25 97 SER A CA 1
ATOM 769 C C . SER A 1 97 ? 7.004 9.020 -13.835 1.00 88.25 97 SER A C 1
ATOM 771 O O . SER A 1 97 ? 6.327 9.046 -14.864 1.00 88.25 97 SER A O 1
ATOM 773 N N . ASP A 1 98 ? 8.143 8.340 -13.725 1.00 91.25 98 ASP A N 1
ATOM 774 C CA . ASP A 1 98 ? 8.774 7.622 -14.831 1.00 91.25 98 ASP A CA 1
ATOM 775 C C . ASP A 1 98 ? 8.246 6.182 -14.926 1.00 91.25 98 ASP A C 1
ATOM 777 O O . ASP A 1 98 ? 8.235 5.579 -15.997 1.00 91.25 98 ASP A O 1
ATOM 781 N N . ASN A 1 99 ? 7.758 5.635 -13.810 1.00 90.75 99 ASN A N 1
ATOM 782 C CA . ASN A 1 99 ? 7.311 4.255 -13.650 1.00 90.75 99 ASN A CA 1
ATOM 783 C C . ASN A 1 99 ? 5.893 4.241 -13.063 1.00 90.75 99 ASN A C 1
ATOM 785 O O . ASN A 1 99 ? 5.653 3.861 -11.916 1.00 90.75 99 ASN A O 1
ATOM 789 N N . ARG A 1 100 ? 4.928 4.688 -13.871 1.00 91.69 100 ARG A N 1
ATOM 790 C CA . ARG A 1 100 ? 3.540 4.902 -13.424 1.00 91.69 100 ARG A CA 1
ATOM 791 C C . ARG A 1 100 ? 2.708 3.628 -13.247 1.00 91.69 100 ARG A C 1
ATOM 793 O O . ARG A 1 100 ? 1.635 3.709 -12.659 1.00 91.69 100 ARG A O 1
ATOM 800 N N . ASN A 1 101 ? 3.144 2.498 -13.803 1.00 93.94 101 ASN A N 1
ATOM 801 C CA . ASN A 1 101 ? 2.427 1.223 -13.734 1.00 93.94 101 ASN A CA 1
ATOM 802 C C . ASN A 1 101 ? 3.418 0.050 -13.721 1.00 93.94 101 ASN A C 1
ATOM 804 O O . ASN A 1 101 ? 3.660 -0.589 -14.747 1.00 93.94 101 ASN A O 1
ATOM 808 N N . VAL A 1 102 ? 4.043 -0.169 -12.569 1.00 94.81 102 VAL A N 1
ATOM 809 C CA . VAL A 1 102 ? 4.972 -1.275 -12.329 1.00 94.81 102 VAL A CA 1
ATOM 810 C C . VAL A 1 102 ? 4.218 -2.561 -12.002 1.00 94.81 102 VAL A C 1
ATOM 812 O O . VAL A 1 102 ? 3.081 -2.530 -11.530 1.00 94.81 102 VAL A O 1
ATOM 815 N N . LYS A 1 103 ? 4.867 -3.695 -12.253 1.00 95.00 103 LYS A N 1
ATOM 816 C CA . LYS A 1 103 ? 4.402 -5.037 -11.891 1.00 95.00 103 LYS A CA 1
ATOM 817 C C . LYS A 1 103 ? 5.537 -5.783 -11.210 1.00 95.00 103 LYS A C 1
ATOM 819 O O . LYS A 1 103 ? 6.691 -5.418 -11.423 1.00 95.00 103 LYS A O 1
ATOM 824 N N . ASP A 1 104 ? 5.189 -6.802 -10.430 1.00 92.75 104 ASP A N 1
ATOM 825 C CA . ASP A 1 104 ? 6.145 -7.689 -9.754 1.00 92.75 104 ASP A CA 1
ATOM 826 C C . ASP A 1 104 ? 7.074 -6.941 -8.776 1.00 92.75 104 ASP A C 1
ATOM 828 O O . ASP A 1 104 ? 8.207 -7.336 -8.509 1.00 92.75 104 ASP A O 1
ATOM 832 N N . TYR A 1 105 ? 6.589 -5.817 -8.242 1.00 97.69 105 TYR A N 1
ATOM 833 C CA . TYR A 1 105 ? 7.253 -5.095 -7.164 1.00 97.69 105 TYR A CA 1
ATOM 834 C C . TYR A 1 105 ? 6.830 -5.708 -5.833 1.00 97.69 105 TYR A C 1
ATOM 836 O O . TYR A 1 105 ? 5.908 -6.518 -5.763 1.00 97.69 105 TYR A O 1
ATOM 844 N N . THR A 1 106 ? 7.499 -5.314 -4.759 1.00 98.06 106 THR A N 1
ATOM 845 C CA . THR A 1 106 ? 7.146 -5.769 -3.410 1.00 98.06 106 THR A CA 1
ATOM 846 C C . THR A 1 106 ? 6.915 -4.584 -2.500 1.00 98.06 106 THR A C 1
ATOM 848 O O . THR A 1 106 ? 7.408 -3.487 -2.764 1.00 98.06 106 THR A O 1
ATOM 851 N N . TYR A 1 107 ? 6.172 -4.789 -1.422 1.00 97.81 107 TYR A N 1
ATOM 852 C CA . TYR A 1 107 ? 6.003 -3.788 -0.386 1.00 97.81 107 TYR A CA 1
ATOM 853 C C . TYR A 1 107 ? 6.154 -4.390 1.009 1.00 97.81 107 TYR A C 1
ATOM 855 O O . TYR A 1 107 ? 5.986 -5.588 1.225 1.00 97.81 107 TYR A O 1
ATOM 863 N N . THR A 1 108 ? 6.484 -3.534 1.969 1.00 96.00 108 THR A N 1
ATOM 864 C CA . THR A 1 108 ? 6.536 -3.877 3.392 1.00 96.00 108 THR A CA 1
ATOM 865 C C . THR A 1 108 ? 5.899 -2.772 4.215 1.00 96.00 108 THR A C 1
ATOM 867 O O . THR A 1 108 ? 6.032 -1.597 3.864 1.00 96.00 108 THR A O 1
ATOM 870 N N . LEU A 1 109 ? 5.293 -3.138 5.343 1.00 94.19 109 LEU A N 1
ATOM 871 C CA . LEU A 1 109 ? 4.954 -2.198 6.406 1.00 94.19 109 LEU A CA 1
ATOM 872 C C . LE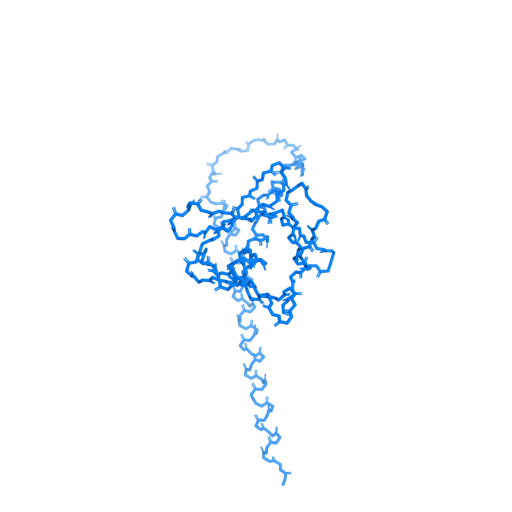U A 1 109 ? 5.987 -2.309 7.528 1.00 94.19 109 LEU A C 1
ATOM 874 O O . LEU A 1 109 ? 6.393 -3.409 7.899 1.00 94.19 109 LEU A O 1
ATOM 878 N N . THR A 1 110 ? 6.390 -1.176 8.089 1.00 92.12 110 THR A N 1
ATOM 879 C CA . THR A 1 110 ? 7.165 -1.102 9.333 1.00 92.12 110 THR A CA 1
ATOM 880 C C . THR A 1 110 ? 6.511 -0.109 10.284 1.00 92.12 110 THR A C 1
ATOM 882 O O . THR A 1 110 ? 5.781 0.783 9.855 1.00 92.12 110 THR A O 1
ATOM 885 N N . GLN A 1 111 ? 6.733 -0.282 11.587 1.00 90.19 111 GLN A N 1
ATOM 886 C CA . GLN A 1 111 ? 6.345 0.705 12.589 1.00 90.19 111 GLN A CA 1
ATOM 887 C C . GLN A 1 111 ? 7.600 1.391 13.120 1.00 90.19 111 GLN A C 1
ATOM 889 O O . GLN A 1 111 ? 8.463 0.744 13.711 1.00 90.19 111 GLN A O 1
ATOM 894 N N . GLU A 1 112 ? 7.696 2.698 12.908 1.00 87.69 112 GLU A N 1
ATOM 895 C CA . GLU A 1 112 ? 8.848 3.515 13.285 1.00 87.69 112 GLU A CA 1
ATOM 896 C C . GLU A 1 112 ? 8.348 4.743 14.043 1.00 87.69 112 GLU A C 1
ATOM 898 O O . GLU A 1 112 ? 7.514 5.492 13.546 1.00 87.69 112 GLU A O 1
ATOM 903 N N . GLU A 1 113 ? 8.800 4.917 15.289 1.00 86.31 113 GLU A N 1
ATOM 904 C CA . GLU A 1 113 ? 8.425 6.063 16.139 1.00 86.31 113 GLU A CA 1
ATOM 905 C C . GLU A 1 113 ? 6.900 6.281 16.267 1.00 86.31 113 GLU A C 1
ATOM 907 O O . GLU A 1 113 ? 6.411 7.405 16.350 1.00 86.31 113 GLU A O 1
ATOM 912 N N . GLY A 1 114 ? 6.128 5.187 16.279 1.00 83.56 114 GLY A N 1
ATOM 913 C CA . GLY A 1 114 ? 4.662 5.222 16.363 1.00 83.56 114 GLY A CA 1
ATOM 914 C C . GLY A 1 114 ? 3.948 5.495 15.034 1.00 83.56 114 GLY A C 1
ATOM 915 O O . GLY A 1 114 ? 2.721 5.527 15.010 1.00 83.56 114 GLY A O 1
ATOM 916 N N . GLN A 1 115 ? 4.687 5.642 13.936 1.00 89.56 115 GLN A N 1
ATOM 917 C CA . GLN A 1 115 ? 4.160 5.821 12.586 1.00 89.56 115 GLN A CA 1
ATOM 918 C C . GLN A 1 115 ? 4.224 4.510 11.806 1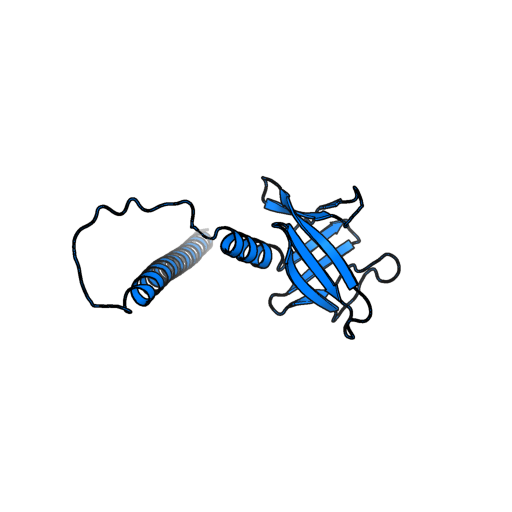.00 89.56 115 GLN A C 1
ATOM 920 O O . GLN A 1 115 ? 5.152 3.720 11.979 1.00 89.56 115 GLN A O 1
ATOM 925 N N . ILE A 1 116 ? 3.246 4.287 10.931 1.00 92.06 116 ILE A N 1
ATOM 926 C CA . I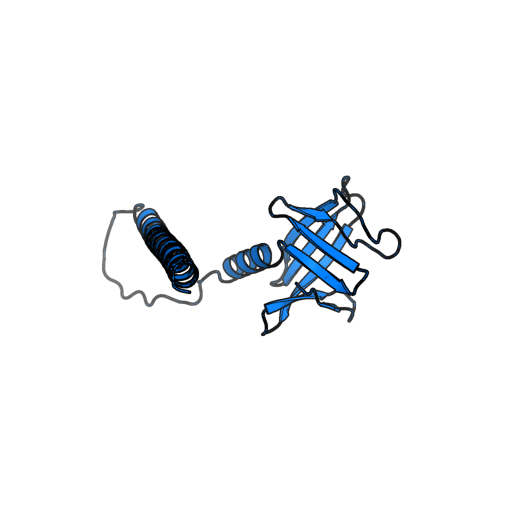LE A 1 116 ? 3.245 3.144 10.018 1.00 92.06 116 ILE A CA 1
ATOM 927 C C . ILE A 1 116 ? 3.857 3.592 8.697 1.00 92.06 116 ILE A C 1
ATOM 929 O O . ILE A 1 116 ? 3.350 4.508 8.055 1.00 92.06 116 ILE A O 1
ATOM 933 N N . ILE A 1 117 ? 4.945 2.951 8.287 1.00 94.19 117 ILE A N 1
ATOM 934 C CA . ILE A 1 117 ? 5.662 3.267 7.056 1.00 94.19 117 ILE A CA 1
ATOM 935 C C . ILE A 1 117 ? 5.411 2.163 6.039 1.00 94.19 117 ILE A C 1
ATOM 937 O O . ILE A 1 117 ? 5.732 1.001 6.275 1.00 94.19 117 ILE A O 1
ATOM 941 N N . VAL A 1 118 ? 4.869 2.529 4.882 1.00 96.19 118 VAL A N 1
ATOM 942 C CA . VAL A 1 118 ? 4.754 1.643 3.720 1.00 96.19 118 VAL A CA 1
ATOM 943 C C . VAL A 1 118 ? 5.948 1.905 2.827 1.00 96.19 118 VAL A C 1
ATOM 945 O O . VAL A 1 118 ? 6.141 3.030 2.378 1.00 96.19 118 VAL A O 1
ATOM 948 N N . THR A 1 119 ? 6.742 0.879 2.539 1.00 96.56 119 THR A N 1
ATOM 949 C CA . THR A 1 119 ? 7.837 0.982 1.571 1.00 96.56 119 THR A CA 1
ATOM 950 C C . THR A 1 119 ? 7.603 0.033 0.415 1.00 96.56 119 THR A C 1
ATOM 952 O O . THR A 1 119 ? 7.407 -1.157 0.635 1.00 96.56 119 THR A O 1
ATOM 955 N N . ILE A 1 120 ? 7.649 0.560 -0.805 1.00 97.62 120 ILE A N 1
ATOM 956 C CA . ILE A 1 120 ? 7.545 -0.196 -2.052 1.00 97.62 120 ILE A CA 1
ATOM 957 C C . ILE A 1 120 ? 8.941 -0.299 -2.660 1.00 97.62 120 ILE A C 1
ATOM 959 O O . ILE A 1 120 ? 9.662 0.698 -2.724 1.00 97.62 120 ILE A O 1
ATOM 963 N N . PHE A 1 121 ? 9.304 -1.483 -3.141 1.00 96.62 121 PHE A N 1
ATOM 964 C CA . PHE A 1 121 ? 10.593 -1.800 -3.742 1.00 96.62 121 PHE A CA 1
ATOM 965 C C . PHE A 1 121 ? 10.406 -2.392 -5.130 1.00 96.62 121 PHE A C 1
ATOM 967 O O . PHE A 1 121 ? 9.478 -3.171 -5.362 1.00 96.62 121 PHE A O 1
ATOM 974 N N . ASN A 1 122 ? 11.339 -2.090 -6.026 1.00 94.69 122 ASN A N 1
ATOM 975 C CA . ASN A 1 122 ? 11.498 -2.890 -7.232 1.00 94.69 122 ASN A CA 1
ATOM 976 C C . ASN A 1 122 ? 12.076 -4.279 -6.898 1.00 94.69 122 ASN A C 1
ATOM 978 O O . ASN A 1 122 ? 12.579 -4.504 -5.797 1.00 94.69 122 ASN A O 1
ATOM 982 N N . GLU A 1 123 ? 12.018 -5.200 -7.860 1.00 90.06 123 GLU A N 1
ATOM 983 C CA . GLU A 1 123 ? 12.375 -6.618 -7.680 1.00 90.06 123 GLU A CA 1
ATOM 984 C C . GLU A 1 123 ? 13.757 -6.837 -7.025 1.00 90.06 123 GLU A C 1
ATOM 986 O O . GLU A 1 123 ? 13.891 -7.635 -6.098 1.00 90.06 123 GLU A O 1
ATOM 991 N N . ASP A 1 124 ? 14.779 -6.077 -7.438 1.00 93.19 124 ASP A N 1
ATOM 992 C CA . ASP A 1 124 ? 16.149 -6.182 -6.906 1.00 93.19 124 ASP A CA 1
ATOM 993 C C . ASP A 1 124 ? 16.427 -5.305 -5.666 1.00 93.19 124 ASP A C 1
ATOM 995 O O . ASP A 1 124 ? 17.543 -5.308 -5.139 1.00 93.19 124 ASP A O 1
ATOM 999 N N . LYS A 1 125 ? 15.418 -4.562 -5.188 1.00 91.44 125 LYS A N 1
ATOM 1000 C CA . LYS A 1 125 ? 15.467 -3.623 -4.052 1.00 91.44 125 LYS A CA 1
ATOM 1001 C C . LYS A 1 125 ? 16.457 -2.458 -4.194 1.00 91.44 125 LYS A C 1
ATOM 1003 O O . LYS A 1 125 ? 16.742 -1.784 -3.203 1.00 91.44 125 LYS A O 1
ATOM 1008 N N . SER A 1 126 ? 16.970 -2.181 -5.393 1.00 93.50 126 SER A N 1
ATOM 1009 C CA . SER A 1 126 ? 17.848 -1.027 -5.650 1.00 93.50 126 SER A CA 1
ATOM 1010 C C . SER A 1 126 ? 17.108 0.312 -5.620 1.00 93.50 126 SER A C 1
ATOM 1012 O O . SER A 1 126 ? 17.719 1.355 -5.382 1.00 93.50 126 SER A O 1
ATOM 1014 N N . ARG A 1 127 ? 15.789 0.297 -5.837 1.00 94.12 127 ARG A N 1
ATOM 1015 C CA . ARG A 1 127 ? 14.913 1.468 -5.810 1.00 94.12 127 ARG A CA 1
ATOM 1016 C C . ARG A 1 127 ? 13.787 1.250 -4.816 1.00 94.12 127 ARG A C 1
ATOM 1018 O O . ARG A 1 127 ? 13.190 0.176 -4.761 1.00 94.12 127 ARG A O 1
ATOM 1025 N N . LYS A 1 128 ? 13.462 2.305 -4.070 1.00 95.44 128 LYS A N 1
ATOM 1026 C CA . LYS A 1 128 ? 12.339 2.300 -3.138 1.00 95.44 128 LYS A CA 1
ATOM 1027 C C . LYS A 1 128 ? 11.643 3.648 -3.054 1.00 95.44 128 LYS A C 1
ATOM 1029 O O . LYS A 1 128 ? 12.280 4.680 -3.252 1.00 95.44 128 LYS A O 1
ATOM 1034 N N . VAL A 1 129 ? 10.369 3.610 -2.693 1.00 93.81 129 VAL A N 1
ATOM 1035 C CA . VAL A 1 129 ? 9.599 4.774 -2.250 1.00 93.81 129 VAL A CA 1
ATOM 1036 C C . VAL A 1 129 ? 8.931 4.428 -0.925 1.00 93.81 129 VAL A C 1
ATOM 1038 O O . VAL A 1 129 ? 8.415 3.321 -0.766 1.00 93.81 129 VAL A O 1
ATOM 1041 N N . SER A 1 130 ? 8.984 5.350 0.031 1.00 94.62 130 SER A N 1
ATOM 1042 C CA . SER A 1 130 ? 8.410 5.172 1.364 1.00 94.62 130 SER A CA 1
ATOM 1043 C C . SER A 1 130 ? 7.356 6.240 1.620 1.00 94.62 130 SER A C 1
ATOM 1045 O O . SER A 1 130 ? 7.551 7.399 1.257 1.00 94.62 130 SER A O 1
ATOM 1047 N N . TYR A 1 131 ? 6.267 5.844 2.267 1.00 94.94 131 TYR A N 1
ATOM 1048 C CA . TYR A 1 131 ? 5.171 6.713 2.666 1.00 94.94 131 TYR A CA 1
ATOM 1049 C C . TYR A 1 131 ? 4.845 6.504 4.138 1.00 94.94 131 TYR A C 1
ATOM 1051 O O . TYR A 1 131 ? 4.825 5.367 4.609 1.00 94.94 131 TYR A O 1
ATOM 1059 N N . ILE A 1 132 ? 4.505 7.582 4.836 1.00 94.25 132 ILE A N 1
ATOM 1060 C CA . ILE A 1 132 ? 3.830 7.496 6.128 1.00 94.25 132 ILE A CA 1
ATOM 1061 C C . ILE A 1 132 ? 2.354 7.214 5.845 1.00 94.25 132 ILE A C 1
ATOM 1063 O O . ILE A 1 132 ? 1.661 8.023 5.222 1.00 94.25 132 ILE A O 1
ATOM 1067 N N . MET A 1 133 ? 1.875 6.058 6.285 1.00 94.31 133 MET A N 1
ATOM 1068 C CA . MET A 1 133 ? 0.488 5.642 6.156 1.00 94.31 133 MET A CA 1
ATOM 1069 C C . MET A 1 133 ? -0.313 6.119 7.363 1.00 94.31 133 MET A C 1
ATOM 1071 O O . MET A 1 133 ? 0.042 5.858 8.509 1.00 94.31 133 MET A O 1
ATOM 1075 N N . ASN A 1 134 ? -1.427 6.783 7.084 1.00 91.69 134 ASN A N 1
ATOM 1076 C CA . ASN A 1 134 ? -2.407 7.216 8.069 1.00 91.69 134 ASN A CA 1
ATOM 1077 C C . ASN A 1 134 ? -3.806 6.773 7.637 1.00 91.69 134 ASN A C 1
ATOM 1079 O O . ASN A 1 134 ? -4.051 6.504 6.458 1.00 91.69 134 ASN A O 1
ATOM 1083 N N . LEU A 1 135 ? -4.731 6.751 8.591 1.00 88.81 135 LEU A N 1
ATOM 1084 C CA . LEU A 1 135 ? -6.155 6.562 8.343 1.00 88.81 135 LEU A CA 1
ATOM 1085 C C . LEU A 1 135 ? -6.901 7.841 8.717 1.00 88.81 135 LEU A C 1
ATOM 1087 O O . LEU A 1 135 ? -6.602 8.456 9.741 1.00 88.81 135 LEU A O 1
ATOM 1091 N N . THR A 1 136 ? -7.868 8.246 7.897 1.00 87.12 136 THR A N 1
ATOM 1092 C CA . THR A 1 136 ? -8.831 9.279 8.300 1.00 87.12 136 THR A CA 1
ATOM 1093 C C . THR A 1 136 ? -9.847 8.708 9.293 1.00 87.12 136 THR A C 1
ATOM 1095 O O . THR A 1 136 ? -9.984 7.490 9.418 1.00 87.12 136 THR A O 1
ATOM 1098 N N . ASP A 1 137 ? -10.630 9.576 9.938 1.00 81.94 137 ASP A N 1
ATOM 1099 C CA . ASP A 1 137 ? -11.745 9.169 10.813 1.00 81.94 137 ASP A CA 1
ATOM 1100 C C . ASP A 1 137 ? -12.794 8.302 10.085 1.00 81.94 137 ASP A C 1
ATOM 1102 O O . ASP A 1 137 ? -13.542 7.548 10.705 1.00 81.94 137 ASP A O 1
ATOM 1106 N N . GLU A 1 138 ? -12.836 8.390 8.754 1.00 83.19 138 GLU A N 1
ATOM 1107 C CA . GLU A 1 138 ? -13.716 7.614 7.874 1.00 83.19 138 GLU A CA 1
ATOM 1108 C C . GLU A 1 138 ? -13.089 6.277 7.431 1.00 83.19 138 GLU A C 1
ATOM 1110 O O . GLU A 1 138 ? -13.720 5.508 6.708 1.00 83.19 138 GLU A O 1
ATOM 1115 N N . GLY A 1 139 ? -11.850 5.991 7.846 1.00 81.00 139 GLY A N 1
ATOM 1116 C CA . GLY A 1 139 ? -11.106 4.788 7.470 1.00 81.00 139 GLY A CA 1
ATOM 1117 C C . GLY A 1 139 ? -10.443 4.852 6.090 1.00 81.00 139 GLY A C 1
ATOM 1118 O O . GLY A 1 139 ? -10.002 3.822 5.582 1.00 81.00 139 GLY A O 1
ATOM 1119 N N . THR A 1 140 ? -10.356 6.034 5.471 1.00 88.88 140 THR A N 1
ATOM 1120 C CA . THR A 1 140 ? -9.661 6.214 4.186 1.00 88.88 140 THR A CA 1
ATOM 1121 C C . THR A 1 140 ? -8.151 6.183 4.397 1.00 88.88 140 THR A C 1
ATOM 1123 O O . THR A 1 140 ? -7.634 6.849 5.295 1.00 88.88 140 THR A O 1
ATOM 1126 N N . ILE A 1 141 ? -7.434 5.444 3.548 1.00 93.25 141 ILE A N 1
ATOM 1127 C CA . ILE A 1 141 ? -5.972 5.358 3.600 1.00 93.25 141 ILE A CA 1
ATOM 1128 C C . ILE A 1 141 ? -5.359 6.610 2.978 1.00 93.25 141 ILE A C 1
ATOM 1130 O O . ILE A 1 141 ? -5.667 6.971 1.841 1.00 93.25 141 ILE A O 1
ATOM 1134 N N . VAL A 1 142 ? -4.445 7.239 3.712 1.00 94.50 142 VAL A N 1
ATOM 1135 C CA . VAL A 1 142 ? -3.680 8.402 3.263 1.00 94.50 142 VAL A CA 1
ATOM 1136 C C . VAL A 1 142 ? -2.195 8.078 3.322 1.00 94.50 142 VAL A C 1
ATOM 1138 O O . VAL A 1 142 ? -1.667 7.767 4.388 1.00 94.50 142 VAL A O 1
ATOM 1141 N N . LEU A 1 143 ? -1.518 8.179 2.180 1.00 94.25 143 LEU A N 1
ATOM 1142 C CA . LEU A 1 143 ? -0.069 8.027 2.074 1.00 94.25 143 LEU A CA 1
ATOM 1143 C C . LEU A 1 143 ? 0.583 9.408 1.977 1.00 94.25 143 LEU A C 1
ATOM 1145 O O . LEU A 1 143 ? 0.356 10.130 1.008 1.00 94.25 143 LEU A O 1
ATOM 1149 N N . ALA A 1 144 ? 1.381 9.785 2.973 1.00 93.44 144 ALA A N 1
ATOM 1150 C CA . ALA A 1 144 ? 2.141 11.032 2.981 1.00 93.44 144 ALA A CA 1
ATOM 1151 C C . ALA A 1 144 ? 3.606 10.769 2.626 1.00 93.44 144 ALA A C 1
ATOM 1153 O O . ALA A 1 144 ? 4.200 9.800 3.104 1.00 93.44 144 ALA A O 1
ATOM 1154 N N . LEU A 1 145 ? 4.195 11.626 1.795 1.00 87.12 145 LEU A N 1
ATOM 1155 C CA . LEU A 1 145 ? 5.631 11.568 1.537 1.00 87.12 145 LEU A CA 1
ATOM 1156 C C . LEU A 1 145 ? 6.396 12.109 2.757 1.00 87.12 145 LEU A C 1
ATOM 1158 O O . LEU A 1 145 ? 6.020 13.160 3.279 1.00 87.12 145 LEU A O 1
ATOM 1162 N N . PRO A 1 146 ? 7.469 11.435 3.209 1.00 79.38 146 PRO A N 1
ATOM 1163 C CA . PRO A 1 146 ? 8.361 11.999 4.212 1.00 79.38 146 PRO A CA 1
ATOM 1164 C C . PRO A 1 146 ? 8.868 13.366 3.742 1.00 79.38 146 PRO A C 1
ATOM 1166 O O . PRO A 1 146 ? 9.225 13.524 2.574 1.00 79.38 146 PRO A O 1
ATOM 1169 N N . ASP A 1 147 ? 8.868 14.347 4.641 1.00 81.50 147 ASP A N 1
ATOM 1170 C CA . ASP A 1 147 ? 9.353 15.710 4.388 1.00 81.50 147 ASP A CA 1
ATOM 1171 C C . ASP A 1 147 ? 8.596 16.500 3.296 1.00 81.50 147 ASP A C 1
ATOM 1173 O O . ASP A 1 147 ? 9.100 17.513 2.805 1.00 81.50 147 ASP A O 1
ATOM 1177 N N . SER A 1 148 ? 7.378 16.080 2.931 1.00 80.25 148 SER A N 1
ATOM 1178 C CA . SER A 1 148 ? 6.477 16.838 2.053 1.00 80.25 148 SER A CA 1
ATOM 1179 C C . SER A 1 148 ? 5.086 16.996 2.670 1.00 80.25 148 SER A C 1
ATOM 1181 O O . SER A 1 148 ? 4.603 16.136 3.406 1.00 80.25 148 SER A O 1
ATOM 1183 N N . ASP A 1 149 ? 4.412 18.091 2.317 1.00 81.38 149 ASP A N 1
ATOM 1184 C CA . ASP A 1 149 ? 2.990 18.296 2.615 1.00 81.38 149 ASP A CA 1
ATOM 1185 C C . ASP A 1 149 ? 2.072 17.496 1.668 1.00 81.38 149 ASP A C 1
ATOM 1187 O O . ASP A 1 149 ? 0.851 17.459 1.859 1.00 81.38 149 ASP A O 1
ATOM 1191 N N . ASP A 1 150 ? 2.645 16.841 0.652 1.00 81.81 150 ASP A N 1
ATOM 1192 C CA . ASP A 1 150 ? 1.913 16.041 -0.323 1.00 81.81 150 ASP A CA 1
ATOM 1193 C C . ASP A 1 150 ? 1.331 14.769 0.305 1.00 81.81 150 ASP A C 1
ATOM 1195 O O . ASP A 1 150 ? 2.024 13.954 0.924 1.00 81.81 150 ASP A O 1
ATOM 1199 N N . LYS A 1 151 ? 0.029 14.573 0.078 1.00 89.75 151 LYS A N 1
ATOM 1200 C CA . LYS A 1 151 ? -0.745 13.434 0.574 1.00 89.75 151 LYS A CA 1
ATOM 1201 C C . LYS A 1 151 ? -1.528 12.788 -0.556 1.00 89.75 151 LYS A C 1
ATOM 1203 O O . LYS A 1 151 ? -2.141 13.470 -1.377 1.00 89.75 151 LYS A O 1
ATOM 1208 N N . LEU A 1 152 ? -1.528 11.462 -0.572 1.00 90.81 152 LEU A N 1
ATOM 1209 C CA . LEU A 1 152 ? -2.232 10.641 -1.544 1.00 90.81 152 LEU A CA 1
ATOM 1210 C C . LEU A 1 152 ? -3.372 9.914 -0.833 1.00 90.81 152 LEU A C 1
ATOM 1212 O O . LEU A 1 152 ? -3.139 8.991 -0.056 1.00 90.81 152 LEU A O 1
ATOM 1216 N N . GLU A 1 153 ? -4.606 10.334 -1.095 1.00 93.56 153 GLU A N 1
ATOM 1217 C CA . GLU A 1 153 ? -5.795 9.652 -0.583 1.00 93.56 153 GLU A CA 1
ATOM 1218 C C . GLU A 1 153 ? -6.169 8.489 -1.503 1.00 93.56 153 GLU A C 1
ATOM 1220 O O . GLU A 1 153 ? -6.501 8.680 -2.678 1.00 93.56 153 GLU A O 1
ATOM 1225 N N . LEU A 1 154 ? -6.115 7.276 -0.964 1.00 91.25 154 LEU A N 1
ATOM 1226 C CA . LEU A 1 154 ? -6.413 6.051 -1.685 1.00 91.25 154 LEU A CA 1
ATOM 1227 C C . LEU A 1 154 ? -7.894 5.702 -1.554 1.00 91.25 154 LEU A C 1
ATOM 1229 O O . LEU A 1 154 ? -8.413 5.523 -0.453 1.00 91.25 154 LEU A O 1
ATOM 1233 N N . LYS A 1 155 ? -8.576 5.576 -2.694 1.00 89.81 155 LYS A N 1
ATOM 1234 C CA . LYS A 1 155 ? -10.002 5.238 -2.761 1.00 89.81 155 LYS A CA 1
ATOM 1235 C C . LYS A 1 155 ? -10.186 3.805 -3.241 1.00 89.81 155 LYS A C 1
ATOM 1237 O O . LYS A 1 155 ? -9.556 3.424 -4.227 1.00 89.81 155 LYS A O 1
ATOM 1242 N N . TYR A 1 156 ? -11.051 3.053 -2.562 1.00 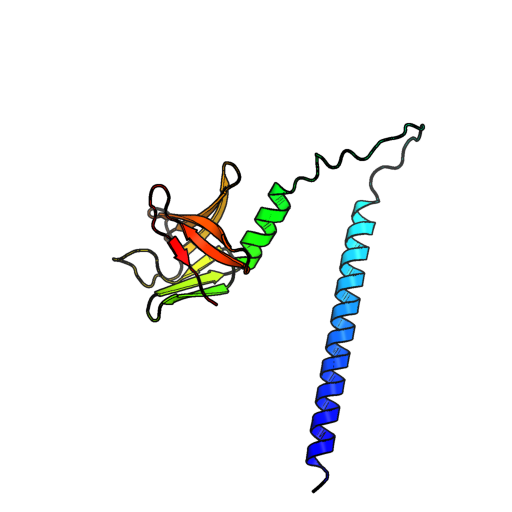77.12 156 TYR A N 1
ATOM 1243 C CA . TYR A 1 156 ? -11.537 1.747 -3.023 1.00 77.12 156 TYR A CA 1
ATOM 1244 C C . TYR A 1 156 ? -12.321 1.866 -4.344 1.00 77.12 156 TYR A C 1
ATOM 1246 O O . TYR A 1 156 ? -13.028 2.885 -4.536 1.00 77.12 156 TYR A O 1
#

Sequence (156 aa):
MNTLLKLTDKKKIVIFLVVIIVLDFIVAFTVARILTKKNQNTATVPDASESVDISKVDTSSELYEIYSLLLVGHFKLNKDITFNFEEDGTYSGFFDSDNRNVKDYTYTLTQEEGQIIVTIFNEDKSRKVSYIMNLTDEGTIVLALPDSDDKLELKY

Foldseek 3Di:
DPDVVVVVVVVVVVVVVVVVVVVVVVVVVVVVVVVVVPPDDDDDDDDDPDPPPPVPPPVLVVVQVVVLVLPAAWWDLDPQFIWHAHNVQFIFACFDPVCGTDGRKGWDWDQDPSWIKIKIAGPVRPDIAIFGWDADPVRWIWTHGVPDPDIRTIHD

pLDDT: mean 78.28, std 19.3, range [33.75, 98.31]

Secondary structure (DSSP, 8-state):
--SHHHHHHHHHHHHHHHHHHHHHHHHHHHHHHHHHTT-S-------------GGG--HHHHHHHHHHHHH-EEEESSSS-EEEE-TTSEEEE--SSS-SSEEEEEEEEEEETTEEEEEEE-TTSS-EEEEEEEE-TT--EEEEPTTSS-EEEEB-